Protein AF-A0AAE2QZ49-F1 (afdb_monomer_lite)

Secondary structure (DSSP, 8-state):
------------SSHHHHHHHHHHTT--SSEEEEEPPPTTPPP--EEE-SSPPPHHHHHHHHT-TTEEEEPPPPTT---------TTSTTSSHHHH--

Radius of gyration: 16.89 Å; chains: 1; bounding box: 47×38×40 Å

Sequence (98 aa):
MVAHFHPPKSLPADPLGQRLHEIFGRNLWDFIEAPASAPGQKPKWRTITDYPLRPRILWQRWQDLTTLIGVRFDGLTTYALIDIDAESPYCNVEAIAQ

pLDDT: mean 82.38, std 14.08, range [39.06, 95.88]

Structure (mmCIF, N/CA/C/O backbone):
data_AF-A0AAE2QZ49-F1
#
_entry.id   AF-A0AAE2QZ49-F1
#
loop_
_atom_site.group_PDB
_atom_site.id
_atom_site.type_symbol
_atom_site.label_atom_id
_atom_site.label_alt_id
_atom_site.label_comp_id
_atom_site.label_asym_id
_atom_site.label_entity_id
_atom_site.label_seq_id
_atom_site.pdbx_PDB_ins_code
_atom_site.Cartn_x
_atom_site.Cartn_y
_atom_site.Cartn_z
_atom_site.occupancy
_atom_site.B_iso_or_equiv
_atom_site.auth_seq_id
_atom_site.auth_comp_id
_atom_site.auth_asym_id
_atom_site.auth_atom_id
_atom_site.pdbx_PDB_model_num
ATOM 1 N N . MET A 1 1 ? 30.572 -4.198 -19.766 1.00 41.09 1 MET A N 1
ATOM 2 C CA . MET A 1 1 ? 29.566 -3.686 -18.810 1.00 41.09 1 MET A CA 1
ATOM 3 C C . MET A 1 1 ? 28.380 -3.220 -19.641 1.00 41.09 1 MET A C 1
ATOM 5 O O . MET A 1 1 ? 28.525 -2.252 -20.372 1.00 41.09 1 MET A O 1
ATOM 9 N N . VAL A 1 2 ? 27.285 -3.980 -19.678 1.00 39.06 2 VAL A N 1
ATOM 10 C CA . VAL A 1 2 ? 26.115 -3.628 -20.500 1.00 39.06 2 VAL A CA 1
ATOM 11 C C . VAL A 1 2 ? 25.229 -2.731 -19.645 1.00 39.06 2 VAL A C 1
ATOM 13 O O . VAL A 1 2 ? 24.748 -3.162 -18.600 1.00 39.06 2 VAL A O 1
ATOM 16 N N . ALA A 1 3 ? 25.059 -1.470 -20.038 1.00 45.44 3 ALA A N 1
ATOM 17 C CA . ALA A 1 3 ? 24.086 -0.597 -19.399 1.00 45.44 3 ALA A CA 1
ATOM 18 C C . ALA A 1 3 ? 22.687 -1.133 -19.732 1.00 45.44 3 ALA A C 1
ATOM 20 O O . ALA A 1 3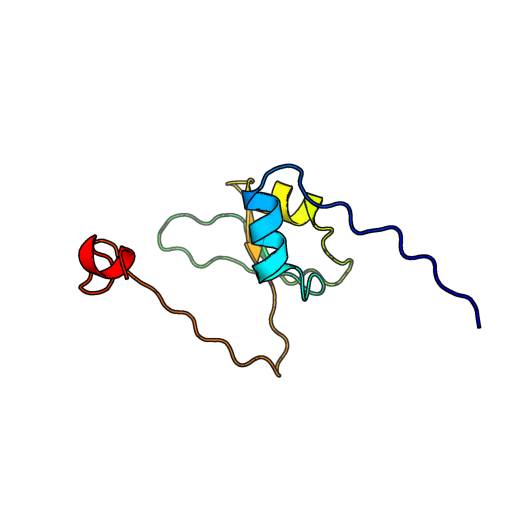 ? 22.215 -1.003 -20.861 1.00 45.44 3 ALA A O 1
ATOM 21 N N . HIS A 1 4 ? 22.037 -1.784 -18.768 1.00 48.12 4 HIS A N 1
ATOM 22 C CA . HIS A 1 4 ? 20.633 -2.152 -18.894 1.00 48.12 4 HIS A CA 1
ATOM 23 C C . HIS A 1 4 ? 19.809 -0.865 -18.947 1.00 48.12 4 HIS A C 1
ATOM 25 O O . HIS A 1 4 ? 19.591 -0.219 -17.919 1.00 48.12 4 HIS A O 1
ATOM 31 N N . PHE A 1 5 ? 19.377 -0.484 -20.150 1.00 43.84 5 PHE A N 1
ATOM 32 C CA . PHE A 1 5 ? 18.448 0.617 -20.363 1.00 43.84 5 PHE A CA 1
ATOM 33 C C . PHE A 1 5 ? 17.142 0.276 -19.641 1.00 43.84 5 PHE A C 1
ATOM 35 O O . PHE A 1 5 ? 16.340 -0.519 -20.126 1.00 43.84 5 PHE A O 1
ATOM 42 N N . HIS A 1 6 ? 16.954 0.826 -18.444 1.00 51.94 6 HIS A N 1
ATOM 43 C CA . HIS A 1 6 ? 15.666 0.781 -17.775 1.00 51.94 6 HIS A CA 1
ATOM 44 C C . HIS A 1 6 ? 14.839 1.912 -18.381 1.00 51.94 6 HIS A C 1
ATOM 46 O O . HIS A 1 6 ? 15.171 3.077 -18.145 1.00 51.94 6 HIS A O 1
ATOM 52 N N . PRO A 1 7 ? 13.804 1.617 -19.188 1.00 54.66 7 PRO A N 1
ATOM 53 C CA . PRO A 1 7 ? 12.918 2.667 -19.656 1.00 54.66 7 PRO A CA 1
ATOM 54 C C . PRO A 1 7 ? 12.364 3.421 -18.437 1.00 54.66 7 PRO A C 1
ATOM 56 O O . PRO A 1 7 ? 12.105 2.796 -17.399 1.00 54.66 7 PRO A O 1
ATOM 59 N N . PRO A 1 8 ? 12.202 4.751 -18.530 1.00 62.50 8 PRO A N 1
ATOM 60 C CA . PRO A 1 8 ? 11.696 5.545 -17.421 1.00 62.50 8 PRO A CA 1
ATOM 61 C C . PRO A 1 8 ? 10.373 4.956 -16.929 1.00 62.50 8 PRO A C 1
ATOM 63 O O . PRO A 1 8 ? 9.490 4.618 -17.723 1.00 62.50 8 PRO A O 1
ATOM 66 N N . LYS A 1 9 ? 10.246 4.798 -15.605 1.00 69.94 9 LYS A N 1
ATOM 67 C CA . LYS A 1 9 ? 9.018 4.298 -14.983 1.00 69.94 9 LYS A CA 1
ATOM 68 C C . LYS A 1 9 ? 7.874 5.230 -15.374 1.00 69.94 9 LYS A C 1
ATOM 70 O O . LYS A 1 9 ? 7.816 6.373 -14.933 1.00 69.94 9 LYS A O 1
ATOM 75 N N . SER A 1 10 ? 6.958 4.740 -16.204 1.00 84.75 10 SER A N 1
ATOM 76 C CA . SER A 1 10 ? 5.784 5.505 -16.602 1.00 84.75 10 SER A CA 1
ATOM 77 C C . SER A 1 10 ? 4.869 5.683 -15.388 1.00 84.75 10 SER A C 1
ATOM 79 O O . SER A 1 10 ? 4.268 4.707 -14.926 1.00 84.75 10 SER A O 1
ATOM 81 N N . LEU A 1 11 ? 4.773 6.904 -14.872 1.00 89.94 11 LEU A N 1
ATOM 82 C CA . LEU A 1 11 ? 3.886 7.236 -13.761 1.00 89.94 11 LEU A CA 1
ATOM 83 C C . LEU A 1 11 ? 2.419 7.323 -14.225 1.00 89.94 11 LEU A C 1
ATOM 85 O O . LEU A 1 11 ? 2.150 7.413 -15.435 1.00 89.94 11 LEU A O 1
ATOM 89 N N . PRO A 1 12 ? 1.458 7.247 -13.288 1.00 92.69 12 PRO A N 1
ATOM 90 C CA . PRO A 1 12 ? 0.091 7.695 -13.527 1.00 92.69 12 PRO A CA 1
ATOM 91 C C . PRO A 1 12 ? 0.055 9.165 -13.965 1.00 92.69 12 PRO A C 1
ATOM 93 O O . PRO A 1 12 ? 0.873 9.971 -13.526 1.00 92.69 12 PRO A O 1
ATOM 96 N N . ALA A 1 13 ? -0.895 9.521 -14.832 1.00 92.75 13 ALA A N 1
ATOM 97 C CA . ALA A 1 13 ? -1.121 10.922 -15.192 1.00 92.75 13 ALA A CA 1
ATOM 98 C C . ALA A 1 13 ? -1.778 11.707 -14.042 1.00 92.75 13 ALA A C 1
ATOM 100 O O . ALA A 1 13 ? -1.534 12.899 -13.898 1.00 92.75 13 ALA A O 1
ATOM 101 N N . ASP A 1 14 ? -2.578 11.019 -13.224 1.00 95.38 14 ASP A N 1
ATOM 102 C CA . ASP A 1 14 ? -3.271 11.590 -12.073 1.00 95.38 14 ASP A CA 1
ATOM 103 C C . ASP A 1 14 ? -2.275 12.005 -10.968 1.00 95.38 14 ASP A C 1
ATOM 105 O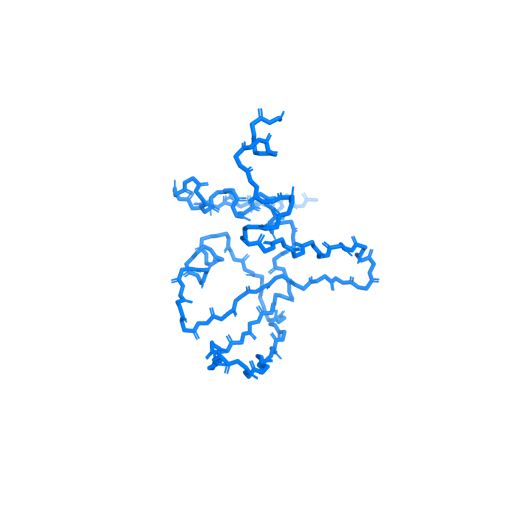 O . ASP A 1 14 ? -1.456 11.167 -10.563 1.00 95.38 14 ASP A O 1
ATOM 109 N N . PRO A 1 15 ? -2.337 13.249 -10.452 1.00 95.00 15 PRO A N 1
ATOM 110 C CA . PRO A 1 15 ? -1.483 13.705 -9.355 1.00 95.00 15 PRO A CA 1
ATOM 111 C C . PRO A 1 15 ? -1.573 12.843 -8.088 1.00 95.00 15 PRO A C 1
ATOM 113 O O . PRO A 1 15 ? -0.555 12.614 -7.435 1.00 95.00 15 PRO A O 1
ATOM 116 N N . LEU A 1 16 ? -2.749 12.303 -7.750 1.00 94.12 16 LEU A N 1
ATOM 117 C CA . LEU A 1 16 ? -2.900 11.384 -6.616 1.00 94.12 16 LEU A CA 1
ATOM 118 C C . LEU A 1 16 ? -2.186 10.062 -6.883 1.00 94.12 16 LEU A C 1
ATOM 120 O O . LEU A 1 16 ? -1.511 9.535 -6.002 1.00 94.12 16 LEU A O 1
ATOM 124 N N . GLY A 1 17 ? -2.263 9.555 -8.113 1.00 93.00 17 GLY A N 1
ATOM 125 C CA . GLY A 1 17 ? -1.523 8.362 -8.519 1.00 93.00 17 GLY A CA 1
ATOM 126 C C . GLY A 1 17 ? -0.005 8.570 -8.489 1.00 93.00 17 GLY A C 1
ATOM 127 O O . GLY A 1 17 ? 0.736 7.666 -8.096 1.00 93.00 17 GLY A O 1
ATOM 128 N N . GLN A 1 18 ? 0.470 9.762 -8.861 1.00 94.38 18 GLN A N 1
ATOM 129 C CA . GLN A 1 18 ? 1.881 10.143 -8.718 1.00 94.38 18 GLN A CA 1
ATOM 130 C C . GLN A 1 18 ? 2.285 10.174 -7.243 1.00 94.38 18 GLN A C 1
ATOM 132 O O . GLN A 1 18 ? 3.266 9.532 -6.868 1.00 94.38 18 GLN A O 1
ATOM 137 N N . ARG A 1 19 ? 1.481 10.816 -6.388 1.00 92.38 19 ARG A N 1
ATOM 138 C CA . ARG A 1 19 ? 1.740 10.897 -4.946 1.00 92.38 19 ARG A CA 1
ATOM 139 C C . ARG A 1 19 ? 1.727 9.529 -4.263 1.00 92.38 19 ARG A C 1
ATOM 141 O O . ARG A 1 19 ? 2.603 9.239 -3.452 1.00 92.38 19 ARG A O 1
ATOM 148 N N . LEU A 1 20 ? 0.787 8.657 -4.625 1.00 89.75 20 LEU A N 1
ATOM 149 C CA . LEU A 1 20 ? 0.738 7.275 -4.146 1.00 89.75 20 LEU A CA 1
ATOM 150 C C . LEU A 1 20 ? 2.037 6.532 -4.491 1.00 89.75 20 LEU A C 1
ATOM 152 O O . LEU A 1 20 ? 2.593 5.816 -3.656 1.00 89.75 20 LEU A O 1
ATOM 156 N N . HIS A 1 21 ? 2.555 6.735 -5.707 1.00 90.12 21 HIS A N 1
ATOM 157 C CA . HIS A 1 21 ? 3.835 6.167 -6.116 1.00 90.12 21 HIS A CA 1
ATOM 158 C C . HIS A 1 21 ? 5.026 6.749 -5.341 1.00 90.12 21 HIS A C 1
ATOM 160 O O . HIS A 1 21 ? 5.948 6.006 -5.025 1.00 90.12 21 HIS A O 1
ATOM 166 N N . GLU A 1 22 ? 5.039 8.033 -4.992 1.00 88.88 22 GLU A N 1
ATOM 167 C CA . GLU A 1 22 ? 6.121 8.606 -4.174 1.00 88.88 22 GLU A CA 1
ATOM 168 C C . GLU A 1 22 ? 6.217 7.950 -2.790 1.00 88.88 22 GLU A C 1
ATOM 170 O O . GLU A 1 22 ? 7.318 7.704 -2.289 1.00 88.88 22 GLU A O 1
ATOM 175 N N . ILE A 1 23 ? 5.065 7.639 -2.189 1.00 85.50 23 ILE A N 1
ATOM 176 C CA . ILE A 1 23 ? 4.972 7.057 -0.846 1.00 85.50 23 ILE A CA 1
ATOM 177 C C . ILE A 1 23 ? 5.303 5.559 -0.882 1.00 85.50 23 ILE A C 1
ATOM 179 O O . ILE A 1 23 ? 6.169 5.092 -0.143 1.00 85.50 23 ILE A O 1
ATOM 183 N N . PHE A 1 24 ? 4.651 4.802 -1.770 1.00 85.00 24 PHE A N 1
ATOM 184 C CA . PHE A 1 24 ? 4.695 3.333 -1.768 1.00 85.00 24 PHE A CA 1
ATOM 185 C C . PHE A 1 24 ? 5.552 2.727 -2.886 1.00 85.00 24 PHE A C 1
ATOM 187 O O . PHE A 1 24 ? 5.832 1.534 -2.894 1.00 85.00 24 PHE A O 1
ATOM 194 N N . GLY A 1 25 ? 6.016 3.529 -3.842 1.00 84.56 25 GLY A N 1
ATOM 195 C CA . GLY A 1 25 ? 6.713 3.067 -5.044 1.00 84.56 25 GLY A CA 1
ATOM 196 C C . GLY A 1 25 ? 8.174 2.670 -4.861 1.00 84.56 25 GLY A C 1
ATOM 197 O O . GLY A 1 25 ? 8.795 2.224 -5.832 1.00 84.56 25 GLY A O 1
ATOM 198 N N . ARG A 1 26 ? 8.731 2.830 -3.651 1.00 81.44 26 ARG A N 1
ATOM 199 C CA . ARG A 1 26 ? 10.118 2.443 -3.339 1.00 81.44 26 ARG A CA 1
ATOM 200 C C . ARG A 1 26 ? 10.313 0.931 -3.395 1.00 81.44 26 ARG A C 1
ATOM 202 O O . ARG A 1 26 ? 11.321 0.490 -3.937 1.00 81.44 26 ARG A O 1
ATOM 209 N N . ASN A 1 27 ? 9.343 0.162 -2.899 1.00 80.56 27 ASN A N 1
ATOM 210 C CA . ASN A 1 27 ? 9.330 -1.290 -3.022 1.00 80.56 27 ASN A CA 1
ATOM 211 C C . ASN A 1 27 ? 7.990 -1.764 -3.592 1.00 80.56 27 ASN A C 1
ATOM 213 O O . ASN A 1 27 ? 6.955 -1.648 -2.947 1.00 80.56 27 ASN A O 1
ATOM 217 N N . LEU A 1 28 ? 8.035 -2.285 -4.817 1.00 87.69 28 LEU A N 1
ATOM 218 C CA . LEU A 1 28 ? 6.875 -2.818 -5.535 1.00 87.69 28 LEU A CA 1
ATOM 219 C C . LEU A 1 28 ? 6.975 -4.330 -5.773 1.00 87.69 28 LEU A C 1
ATOM 221 O O . LEU A 1 28 ? 6.106 -4.895 -6.436 1.00 87.69 28 LEU A O 1
ATOM 225 N N . TRP A 1 29 ? 8.030 -4.965 -5.262 1.00 88.88 29 TRP A N 1
ATOM 226 C CA . TRP A 1 29 ? 8.130 -6.417 -5.171 1.00 88.88 29 TRP A CA 1
ATOM 227 C C . TRP A 1 29 ? 7.397 -6.916 -3.930 1.00 88.88 29 TRP A C 1
ATOM 229 O O . TRP A 1 29 ? 7.174 -6.155 -2.987 1.00 88.88 29 TRP A O 1
ATOM 239 N N . ASP A 1 30 ? 7.023 -8.193 -3.954 1.00 90.56 30 ASP A N 1
ATOM 240 C CA . ASP A 1 30 ? 6.387 -8.898 -2.840 1.00 90.56 30 ASP A CA 1
ATOM 241 C C . ASP A 1 30 ? 5.152 -8.188 -2.281 1.00 90.56 30 ASP A C 1
ATOM 243 O O . ASP A 1 30 ? 4.855 -8.278 -1.092 1.00 90.56 30 ASP A O 1
ATOM 247 N N . PHE A 1 31 ? 4.425 -7.455 -3.121 1.00 91.69 31 PHE A N 1
ATOM 248 C CA . PHE A 1 31 ? 3.238 -6.730 -2.691 1.00 91.69 31 PHE A CA 1
ATOM 249 C C . PHE A 1 31 ? 2.162 -7.699 -2.186 1.00 91.69 31 PHE A C 1
ATOM 251 O O . PHE A 1 31 ? 2.144 -8.883 -2.534 1.00 91.69 31 PHE A O 1
ATOM 258 N N . ILE A 1 32 ? 1.252 -7.194 -1.359 1.00 92.62 32 ILE A N 1
ATOM 259 C CA . ILE A 1 32 ? 0.153 -7.988 -0.812 1.00 92.62 32 ILE A CA 1
ATOM 260 C C . ILE A 1 32 ? -1.171 -7.561 -1.420 1.00 92.62 32 ILE A C 1
ATOM 262 O O . ILE A 1 32 ? -1.403 -6.386 -1.703 1.00 92.62 32 ILE A O 1
ATOM 266 N N . GLU A 1 33 ? -2.059 -8.527 -1.590 1.00 95.00 33 GLU A N 1
ATOM 267 C CA . GLU A 1 33 ? -3.431 -8.274 -2.003 1.00 95.00 33 GLU A CA 1
ATOM 268 C C . GLU A 1 33 ? -4.405 -9.199 -1.279 1.00 95.00 33 GLU A C 1
ATOM 270 O O . GLU A 1 33 ? -4.035 -10.272 -0.792 1.00 95.00 33 GLU A O 1
ATOM 275 N N . ALA A 1 34 ? -5.657 -8.772 -1.195 1.00 95.88 34 ALA A N 1
ATOM 276 C CA . ALA A 1 34 ? -6.762 -9.565 -0.677 1.00 95.88 34 ALA A CA 1
ATOM 277 C C . ALA A 1 34 ? -8.061 -9.125 -1.362 1.00 95.88 34 ALA A C 1
ATOM 279 O O . ALA A 1 34 ? -8.186 -7.952 -1.704 1.00 95.88 34 ALA A O 1
ATOM 280 N N . PRO A 1 35 ? -9.063 -10.002 -1.517 1.00 95.56 35 PRO A N 1
ATOM 281 C CA . PRO A 1 35 ? -10.417 -9.547 -1.813 1.00 95.56 35 PRO A CA 1
ATOM 282 C C . PRO A 1 35 ? -10.899 -8.577 -0.727 1.00 95.56 35 PRO A C 1
ATOM 284 O O . PRO A 1 35 ? -10.597 -8.776 0.455 1.00 95.56 35 PRO A O 1
ATOM 287 N N . ALA A 1 36 ? -11.660 -7.556 -1.115 1.00 92.62 36 ALA A N 1
ATOM 288 C CA . ALA A 1 36 ? -12.356 -6.703 -0.163 1.00 92.62 36 ALA A CA 1
ATOM 289 C C . ALA A 1 36 ? -13.327 -7.558 0.668 1.00 92.62 36 ALA A C 1
ATOM 291 O O . ALA A 1 36 ? -14.183 -8.264 0.132 1.00 92.62 36 ALA A O 1
ATOM 292 N N . SER A 1 37 ? -13.159 -7.526 1.988 1.00 89.69 37 SER A N 1
ATOM 293 C CA . SER A 1 37 ? -13.991 -8.279 2.925 1.00 89.69 37 SER A CA 1
ATOM 294 C C . SER A 1 37 ? -15.145 -7.421 3.443 1.00 89.69 37 SER A C 1
ATOM 296 O O . SER A 1 37 ? -15.044 -6.197 3.508 1.00 89.69 37 SER A O 1
ATOM 298 N N . ALA A 1 38 ? -16.232 -8.067 3.872 1.00 87.88 38 ALA A N 1
ATOM 299 C CA . ALA A 1 38 ? -17.310 -7.376 4.573 1.00 87.88 38 ALA A CA 1
ATOM 300 C C . ALA A 1 38 ? -16.800 -6.718 5.877 1.00 87.88 38 ALA A C 1
ATOM 302 O O . ALA A 1 38 ? -15.834 -7.214 6.472 1.00 87.88 38 ALA A O 1
ATOM 303 N N . PRO A 1 39 ? -17.458 -5.648 6.365 1.00 86.38 39 PRO A N 1
ATOM 304 C CA . PRO A 1 39 ? -17.111 -5.027 7.640 1.00 86.38 39 PRO A CA 1
ATOM 305 C C . PRO A 1 39 ? -17.007 -6.056 8.776 1.00 86.38 39 PRO A C 1
ATOM 307 O O . PRO A 1 39 ? -17.838 -6.955 8.899 1.00 86.38 39 PRO A O 1
ATOM 310 N N . GLY A 1 40 ? -15.959 -5.941 9.594 1.00 88.62 40 GLY A N 1
ATOM 311 C CA . GLY A 1 40 ? -15.687 -6.863 10.704 1.00 88.62 40 GLY A CA 1
ATOM 312 C C . GLY A 1 40 ? -14.998 -8.177 10.314 1.00 88.62 40 GLY A C 1
ATOM 313 O O . GLY A 1 40 ? -14.628 -8.951 11.198 1.00 88.62 40 GLY A O 1
ATOM 314 N N . GLN A 1 41 ? -14.767 -8.441 9.025 1.00 92.69 41 GLN A N 1
ATOM 315 C CA . GLN A 1 41 ? -14.005 -9.608 8.580 1.00 92.69 41 GLN A CA 1
ATOM 316 C C . GLN A 1 41 ? -12.546 -9.258 8.285 1.00 92.69 41 GLN A C 1
ATOM 318 O O . GLN A 1 41 ? -12.237 -8.266 7.627 1.00 92.69 41 GLN A O 1
ATOM 323 N N . LYS A 1 42 ? -11.629 -10.124 8.730 1.00 90.62 42 LYS A N 1
ATOM 324 C CA . LYS A 1 42 ? -10.202 -9.975 8.430 1.00 90.62 42 LYS A CA 1
ATOM 325 C C . LYS A 1 42 ? -9.937 -10.274 6.946 1.00 90.62 42 LYS A C 1
ATOM 327 O O . LYS A 1 42 ? -10.400 -11.310 6.456 1.00 90.62 42 LYS A O 1
ATOM 332 N N . PRO A 1 43 ? -9.176 -9.429 6.231 1.00 93.12 43 PRO A N 1
ATOM 333 C CA . PRO A 1 43 ? -8.761 -9.728 4.867 1.00 93.12 43 PRO A CA 1
ATOM 334 C C . PRO A 1 43 ? -7.881 -10.977 4.799 1.00 93.12 43 PRO A C 1
ATOM 336 O O . PRO A 1 43 ? -7.022 -11.202 5.656 1.00 93.12 43 PRO A O 1
ATOM 339 N N . LYS A 1 44 ? -8.074 -11.785 3.755 1.00 94.31 44 LYS A N 1
ATOM 340 C CA . LYS A 1 44 ? -7.233 -12.955 3.467 1.00 94.31 44 LYS A CA 1
ATOM 341 C C . LYS A 1 44 ? -6.060 -12.541 2.583 1.00 94.31 44 LYS A C 1
ATOM 343 O O . LYS A 1 44 ? -6.088 -12.758 1.374 1.00 94.31 44 LYS A O 1
ATOM 348 N N . TRP A 1 45 ? -5.065 -11.908 3.197 1.00 94.31 45 TRP A N 1
ATOM 349 C CA . TRP A 1 45 ? -3.872 -11.430 2.502 1.00 94.31 45 TRP A CA 1
ATOM 350 C C . TRP A 1 45 ? -3.076 -12.569 1.869 1.00 94.31 45 TRP A C 1
ATOM 352 O O . TRP A 1 45 ? -2.820 -13.594 2.502 1.00 94.31 45 TRP A O 1
ATOM 362 N N . ARG A 1 46 ? -2.630 -12.345 0.636 1.00 94.94 46 ARG A N 1
ATOM 363 C CA . ARG A 1 46 ? -1.605 -13.144 -0.036 1.00 94.94 46 ARG A CA 1
ATOM 364 C C . ARG A 1 46 ? -0.473 -12.247 -0.509 1.00 94.94 46 ARG A C 1
ATOM 366 O O . ARG A 1 46 ? -0.717 -11.114 -0.915 1.00 94.94 46 ARG A O 1
ATOM 373 N N . THR A 1 47 ? 0.743 -12.775 -0.482 1.00 94.25 47 THR A N 1
ATOM 374 C CA . THR A 1 47 ? 1.923 -12.122 -1.057 1.00 94.25 47 THR A CA 1
ATOM 375 C C . THR A 1 47 ? 2.058 -12.530 -2.515 1.00 94.25 47 THR A C 1
ATOM 377 O O . THR A 1 47 ? 1.982 -13.718 -2.827 1.00 94.25 47 THR A O 1
ATOM 380 N N . ILE A 1 48 ? 2.278 -11.561 -3.397 1.00 94.12 48 ILE A N 1
ATOM 381 C CA . ILE A 1 48 ? 2.546 -11.785 -4.815 1.00 94.12 48 ILE A CA 1
ATOM 382 C C . ILE A 1 48 ? 4.029 -11.540 -5.075 1.00 94.12 48 ILE A C 1
ATOM 384 O O . ILE A 1 48 ? 4.504 -10.410 -4.996 1.00 94.12 48 ILE A O 1
ATOM 388 N N . THR A 1 49 ? 4.750 -12.612 -5.392 1.00 93.00 49 THR A N 1
ATOM 389 C CA . THR A 1 49 ? 6.211 -12.607 -5.582 1.00 93.00 49 THR A CA 1
ATOM 390 C C . THR A 1 49 ? 6.621 -12.764 -7.047 1.00 93.00 49 THR A C 1
ATOM 392 O O . THR A 1 49 ? 7.773 -12.535 -7.401 1.00 93.00 49 THR A O 1
ATOM 395 N N . ASP A 1 50 ? 5.683 -13.154 -7.915 1.00 94.00 50 ASP A N 1
ATOM 396 C CA . ASP A 1 50 ? 5.967 -13.552 -9.301 1.00 94.00 50 ASP A CA 1
ATOM 397 C C . ASP A 1 50 ? 6.389 -12.377 -10.197 1.00 94.00 50 ASP A C 1
ATOM 399 O O . ASP A 1 50 ? 6.996 -12.570 -11.252 1.00 94.00 50 ASP A O 1
ATOM 403 N N . TYR A 1 51 ? 6.041 -11.147 -9.809 1.00 90.81 51 TYR A N 1
ATOM 404 C CA . TYR A 1 51 ? 6.351 -9.932 -10.556 1.00 90.81 51 TYR A CA 1
ATOM 405 C C . TYR A 1 51 ? 6.273 -8.682 -9.667 1.00 90.81 51 TYR A C 1
ATOM 407 O O . TYR A 1 51 ? 5.493 -8.646 -8.713 1.00 90.81 51 TYR A O 1
ATOM 415 N N . PRO A 1 52 ? 7.001 -7.603 -10.013 1.00 89.19 52 PRO A N 1
ATOM 416 C CA . PRO A 1 52 ? 6.840 -6.320 -9.352 1.00 89.19 52 PRO A CA 1
ATOM 417 C C . PRO A 1 52 ? 5.625 -5.570 -9.903 1.00 89.19 52 PRO A C 1
ATOM 419 O O . PRO A 1 52 ? 5.344 -5.598 -11.108 1.00 89.19 52 PRO A O 1
ATOM 422 N N . LEU A 1 53 ? 4.954 -4.791 -9.056 1.00 90.00 53 LEU A N 1
ATOM 423 C CA . LEU A 1 53 ? 3.963 -3.826 -9.525 1.00 90.00 53 LEU A CA 1
ATOM 424 C C . LEU A 1 53 ? 4.625 -2.741 -10.380 1.00 90.00 53 LEU A C 1
ATOM 426 O O . LEU A 1 53 ? 5.672 -2.183 -10.053 1.00 90.00 53 LEU A O 1
ATOM 430 N N . ARG A 1 54 ? 3.959 -2.382 -11.479 1.00 90.38 54 ARG A N 1
ATOM 431 C CA . ARG A 1 54 ? 4.271 -1.156 -12.224 1.00 90.38 54 ARG A CA 1
ATOM 432 C C . ARG A 1 54 ? 3.482 0.009 -11.621 1.00 90.38 54 ARG A C 1
ATOM 434 O O . ARG A 1 54 ? 2.336 -0.211 -11.235 1.00 90.38 54 ARG A O 1
ATOM 441 N N . PRO A 1 55 ? 4.002 1.251 -11.621 1.00 90.75 55 PRO A N 1
ATOM 442 C CA . PRO A 1 55 ? 3.316 2.397 -11.006 1.00 90.75 55 PRO A CA 1
ATOM 443 C C . PRO A 1 55 ? 1.873 2.598 -11.489 1.00 90.75 55 PRO A C 1
ATOM 445 O O . PRO A 1 55 ? 0.973 2.828 -10.689 1.00 90.75 55 PRO A O 1
ATOM 448 N N . ARG A 1 56 ? 1.625 2.434 -12.794 1.00 91.50 56 ARG A N 1
ATOM 449 C CA . ARG A 1 56 ? 0.269 2.517 -13.365 1.00 91.50 56 ARG A CA 1
ATOM 450 C C . ARG A 1 56 ? -0.656 1.395 -12.905 1.00 91.50 56 ARG A C 1
ATOM 452 O O . ARG A 1 56 ? -1.840 1.636 -12.728 1.00 91.50 56 ARG A O 1
ATOM 459 N N . ILE A 1 57 ? -0.120 0.193 -12.705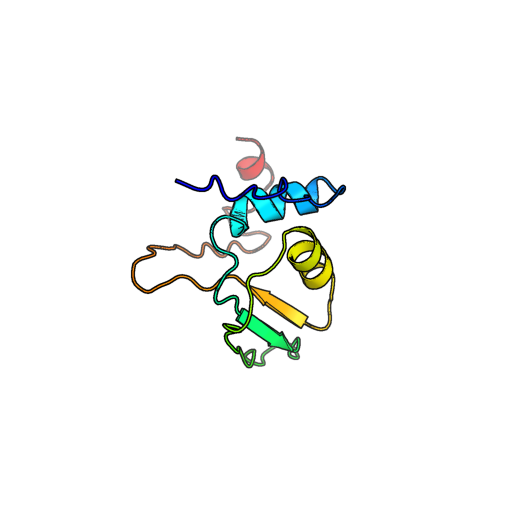 1.00 90.94 57 ILE A N 1
ATOM 460 C CA . ILE A 1 57 ? -0.900 -0.958 -12.238 1.00 90.94 57 ILE A CA 1
ATOM 461 C C . ILE A 1 57 ? -1.198 -0.829 -10.746 1.00 90.94 57 ILE A C 1
ATOM 463 O O . ILE A 1 57 ? -2.313 -1.131 -10.340 1.00 90.94 57 ILE A O 1
ATOM 467 N N . LEU A 1 58 ? -0.251 -0.321 -9.947 1.00 91.50 58 LEU A N 1
ATOM 468 C CA . LEU A 1 58 ? -0.515 0.060 -8.557 1.00 91.50 58 LEU A CA 1
ATOM 469 C C . LEU A 1 58 ? -1.685 1.046 -8.493 1.00 91.50 58 LEU A C 1
ATOM 471 O O . LEU A 1 58 ? -2.636 0.804 -7.762 1.00 91.50 58 LEU A O 1
ATOM 475 N N . TRP A 1 59 ? -1.640 2.114 -9.293 1.00 93.81 59 TRP A N 1
ATOM 476 C CA . TRP A 1 59 ? -2.715 3.103 -9.335 1.00 93.81 59 TRP A CA 1
ATOM 477 C C . TRP A 1 59 ? -4.055 2.502 -9.760 1.00 93.81 59 TRP A C 1
ATOM 479 O O . TRP A 1 59 ? -5.056 2.703 -9.084 1.00 93.81 59 TRP A O 1
ATOM 489 N N . GLN A 1 60 ? -4.065 1.704 -10.829 1.00 93.12 60 GLN A N 1
ATOM 490 C CA . GLN A 1 60 ? -5.276 1.035 -11.300 1.00 93.12 60 GLN A CA 1
ATOM 491 C C . GLN A 1 60 ? -5.880 0.112 -10.233 1.00 93.12 60 GLN A C 1
ATOM 493 O O . GLN A 1 60 ? -7.088 0.121 -10.034 1.00 93.12 60 GLN A O 1
ATOM 498 N N . ARG A 1 61 ? -5.054 -0.681 -9.540 1.00 92.50 61 ARG A N 1
ATOM 499 C CA . ARG A 1 61 ? -5.525 -1.591 -8.487 1.00 92.50 61 ARG A CA 1
ATOM 500 C C . ARG A 1 61 ? -5.957 -0.856 -7.226 1.00 92.50 61 ARG A C 1
ATOM 502 O O . ARG A 1 61 ? -6.880 -1.303 -6.569 1.00 92.50 61 ARG A O 1
ATOM 509 N N . TRP A 1 62 ? -5.329 0.269 -6.901 1.00 92.00 62 TRP A N 1
ATOM 510 C CA . TRP A 1 62 ? -5.742 1.100 -5.770 1.00 92.00 62 TRP A CA 1
ATOM 511 C C . TRP A 1 62 ? -7.155 1.679 -5.956 1.00 92.00 62 TRP A C 1
ATOM 513 O O . TRP A 1 62 ? -7.862 1.895 -4.980 1.00 92.00 62 TRP A O 1
ATOM 523 N N . GLN A 1 63 ? -7.586 1.889 -7.203 1.00 94.12 63 GLN A N 1
ATOM 524 C CA . GLN A 1 63 ? -8.948 2.325 -7.528 1.00 94.12 63 GLN A CA 1
ATOM 525 C C . GLN A 1 63 ? -9.984 1.188 -7.532 1.00 94.12 63 GLN A C 1
ATOM 527 O O . GLN A 1 63 ? -11.184 1.460 -7.572 1.00 94.12 63 GLN A O 1
ATOM 532 N N . ASP A 1 64 ? -9.550 -0.074 -7.534 1.00 95.00 64 ASP A N 1
ATOM 533 C CA . ASP A 1 64 ? -10.453 -1.222 -7.554 1.00 95.00 64 ASP A CA 1
ATOM 534 C C . ASP A 1 64 ? -11.033 -1.469 -6.158 1.00 95.00 64 ASP A C 1
ATOM 536 O O . ASP A 1 64 ? -10.367 -1.981 -5.263 1.00 95.00 64 ASP A O 1
ATOM 540 N N . LEU A 1 65 ? -12.316 -1.157 -5.987 1.00 93.19 65 LEU A N 1
ATOM 541 C CA . LEU A 1 65 ? -13.026 -1.330 -4.719 1.00 93.19 65 LEU A CA 1
ATOM 542 C C . LEU A 1 65 ? -13.233 -2.800 -4.319 1.00 93.19 65 LEU A C 1
ATOM 544 O O . LEU A 1 65 ? -13.634 -3.076 -3.189 1.00 93.19 65 LEU A O 1
ATOM 548 N N . THR A 1 66 ? -12.997 -3.750 -5.227 1.00 94.88 66 THR A N 1
ATOM 549 C CA . THR A 1 66 ? -13.163 -5.187 -4.958 1.00 94.88 66 THR A CA 1
ATOM 550 C C . THR A 1 66 ? -11.895 -5.846 -4.422 1.00 94.88 66 THR A C 1
ATOM 552 O O . THR A 1 66 ? -11.960 -6.960 -3.893 1.00 94.88 66 THR A O 1
ATOM 555 N N . THR A 1 67 ? -10.757 -5.152 -4.497 1.00 93.31 67 THR A N 1
ATOM 556 C CA . THR A 1 67 ? -9.444 -5.682 -4.133 1.00 93.31 67 THR A CA 1
ATOM 557 C C . THR A 1 67 ? -8.725 -4.719 -3.198 1.00 93.31 67 THR A C 1
ATOM 559 O O . THR A 1 67 ? -8.521 -3.551 -3.501 1.00 93.31 67 THR A O 1
ATOM 562 N N . LEU A 1 68 ? -8.260 -5.225 -2.064 1.00 93.81 68 LEU A N 1
ATOM 563 C CA . LEU A 1 68 ? -7.304 -4.525 -1.221 1.00 93.81 68 LEU A CA 1
ATOM 564 C C . LEU A 1 68 ? -5.896 -4.760 -1.760 1.00 93.81 68 LEU A C 1
ATOM 566 O O . LEU A 1 68 ? -5.521 -5.893 -2.064 1.00 93.81 68 LEU A O 1
ATOM 570 N N . ILE A 1 69 ? -5.103 -3.697 -1.821 1.00 93.38 69 ILE A N 1
ATOM 571 C CA . ILE A 1 69 ? -3.701 -3.735 -2.229 1.00 93.38 69 ILE A CA 1
ATOM 572 C C . ILE A 1 69 ? -2.833 -3.066 -1.169 1.00 93.38 69 ILE A C 1
ATOM 574 O O . ILE A 1 69 ? -3.207 -2.046 -0.594 1.00 93.38 69 ILE A O 1
ATOM 578 N N . GLY A 1 70 ? -1.661 -3.635 -0.915 1.00 88.56 70 GLY A N 1
ATOM 579 C CA . GLY A 1 70 ? -0.693 -3.089 0.022 1.00 88.56 70 GLY A CA 1
ATOM 580 C C . GLY A 1 70 ? 0.735 -3.406 -0.389 1.00 88.56 70 GLY A C 1
ATOM 581 O O . GLY A 1 70 ? 0.996 -4.275 -1.222 1.00 88.56 70 GLY A O 1
ATOM 582 N N . VAL A 1 71 ? 1.679 -2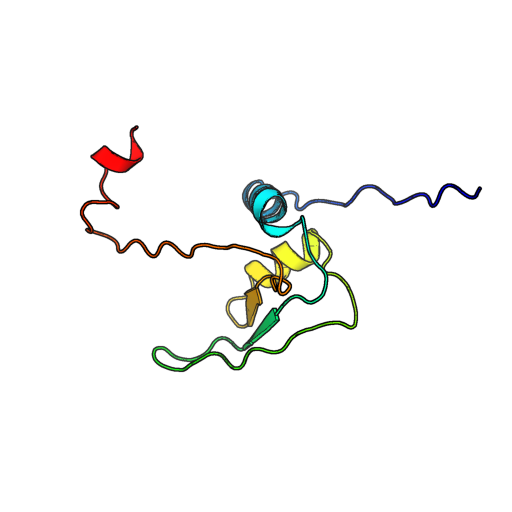.700 0.221 1.00 84.19 71 VAL A N 1
ATOM 583 C CA . VAL A 1 71 ? 3.101 -3.034 0.122 1.00 84.19 71 VAL A CA 1
ATOM 584 C C . VAL A 1 71 ? 3.481 -3.953 1.270 1.00 84.19 71 VAL A C 1
ATOM 586 O O . VAL A 1 71 ? 3.000 -3.791 2.393 1.00 84.19 71 VAL A O 1
ATOM 589 N N . ARG A 1 72 ? 4.355 -4.920 0.998 1.00 82.06 72 ARG A N 1
ATOM 590 C CA . ARG A 1 72 ? 4.952 -5.732 2.050 1.00 82.06 72 ARG A CA 1
ATOM 591 C C . ARG A 1 72 ? 6.287 -5.137 2.430 1.00 82.06 72 ARG A C 1
ATOM 593 O O . ARG A 1 72 ? 7.173 -4.940 1.601 1.00 82.06 72 ARG A O 1
ATOM 600 N N . PHE A 1 73 ? 6.419 -4.881 3.713 1.00 72.19 73 PHE A N 1
ATOM 601 C CA . PHE A 1 73 ? 7.692 -4.551 4.302 1.00 72.19 73 PHE A CA 1
ATOM 602 C C . PHE A 1 73 ? 8.470 -5.840 4.570 1.00 72.19 73 PHE A C 1
ATOM 604 O O . PHE A 1 73 ? 7.909 -6.813 5.077 1.00 72.19 73 PHE A O 1
ATOM 611 N N . ASP A 1 74 ? 9.749 -5.859 4.200 1.00 67.44 74 ASP A N 1
ATOM 612 C CA . ASP A 1 74 ? 10.645 -6.947 4.589 1.00 67.44 74 ASP A CA 1
ATOM 613 C C . ASP A 1 74 ? 11.016 -6.814 6.080 1.00 67.44 74 ASP A C 1
ATOM 615 O O . ASP A 1 74 ? 10.777 -5.769 6.696 1.00 67.44 74 ASP A O 1
ATOM 619 N N . GLY A 1 75 ? 11.623 -7.847 6.666 1.00 69.50 75 GLY A N 1
ATOM 620 C CA . GLY A 1 75 ? 11.892 -7.961 8.107 1.00 69.50 75 GLY A CA 1
ATOM 621 C C . GLY A 1 75 ? 12.783 -6.869 8.715 1.00 69.50 75 GLY A C 1
ATOM 622 O O . GLY A 1 75 ? 12.909 -6.802 9.933 1.00 69.50 75 GLY A O 1
ATOM 623 N N . LEU A 1 76 ? 13.386 -6.008 7.891 1.00 72.00 76 LEU A N 1
ATOM 624 C CA . LEU A 1 76 ? 14.242 -4.893 8.313 1.00 72.00 76 LEU A CA 1
ATOM 625 C C . LEU A 1 76 ? 13.542 -3.526 8.284 1.00 72.00 76 LEU A C 1
ATOM 627 O O . LEU A 1 76 ? 14.185 -2.506 8.524 1.00 72.00 76 LEU A O 1
ATOM 631 N N . THR A 1 77 ? 12.244 -3.470 7.979 1.00 68.44 77 THR A N 1
ATOM 632 C CA . THR A 1 77 ? 11.530 -2.190 7.949 1.00 68.44 77 THR A CA 1
ATOM 633 C C . THR A 1 77 ? 10.907 -1.877 9.302 1.00 68.44 77 THR A C 1
ATOM 635 O O . THR A 1 77 ? 9.945 -2.519 9.722 1.00 68.44 77 THR A O 1
ATOM 638 N N . THR A 1 78 ? 11.395 -0.824 9.950 1.00 63.16 78 THR A N 1
ATOM 639 C CA . THR A 1 78 ? 10.673 -0.186 11.051 1.00 63.16 78 THR A CA 1
ATOM 640 C C . THR A 1 78 ? 9.570 0.683 10.458 1.00 63.16 78 THR A C 1
ATOM 642 O O . THR A 1 78 ? 9.859 1.686 9.806 1.00 63.16 78 THR A O 1
ATOM 645 N N . TYR A 1 79 ? 8.311 0.306 10.668 1.00 70.38 79 TYR A N 1
ATOM 646 C CA . TYR A 1 79 ? 7.161 1.141 10.323 1.00 70.38 79 TYR A CA 1
ATOM 647 C C . TYR A 1 79 ? 6.331 1.441 11.572 1.00 70.38 79 TYR A C 1
ATOM 649 O O . TYR A 1 79 ? 6.323 0.664 12.527 1.00 70.38 79 TYR A O 1
ATOM 657 N N . ALA A 1 80 ? 5.630 2.570 11.546 1.00 70.69 80 ALA A N 1
ATOM 658 C CA . ALA A 1 80 ? 4.580 2.899 12.497 1.00 70.69 80 ALA A CA 1
ATOM 659 C C . ALA A 1 80 ? 3.276 3.076 11.717 1.00 70.69 80 ALA A C 1
ATOM 661 O O . ALA A 1 80 ? 3.262 3.730 10.673 1.00 70.69 80 ALA A O 1
ATOM 662 N N . LEU A 1 81 ? 2.196 2.476 12.213 1.00 73.38 81 LEU A N 1
ATOM 663 C CA . LEU A 1 81 ? 0.844 2.780 11.764 1.00 73.38 81 LEU A CA 1
ATOM 664 C C . LEU A 1 81 ? 0.259 3.790 12.751 1.00 73.38 81 LEU A C 1
ATOM 666 O O . LEU A 1 81 ? 0.185 3.500 13.943 1.00 73.38 81 LEU A O 1
ATOM 670 N N . ILE A 1 82 ? -0.119 4.964 12.253 1.00 79.12 82 ILE A N 1
ATOM 671 C CA . ILE A 1 82 ? -0.855 5.962 13.026 1.00 79.12 82 ILE A CA 1
ATOM 672 C C . ILE A 1 82 ? -2.287 5.917 12.508 1.00 79.12 82 ILE A C 1
ATOM 674 O O . ILE A 1 82 ? -2.536 6.284 11.361 1.00 79.12 82 ILE A O 1
ATOM 678 N N . ASP A 1 83 ? -3.190 5.413 13.339 1.00 77.69 83 ASP A N 1
ATOM 679 C CA . ASP A 1 83 ? -4.625 5.456 13.088 1.00 77.69 83 ASP A CA 1
ATOM 680 C C . ASP A 1 83 ? -5.174 6.730 13.735 1.00 77.69 83 ASP A C 1
A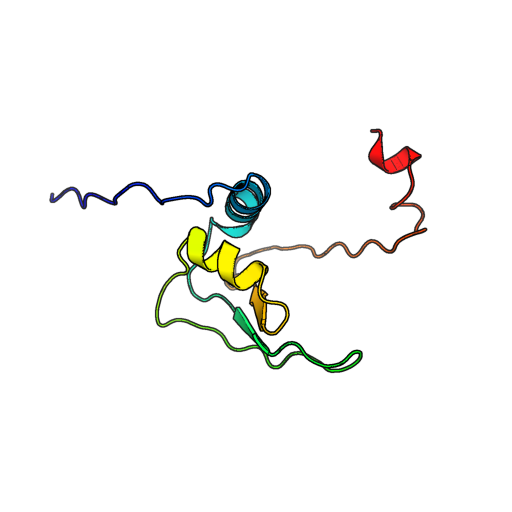TOM 682 O O . ASP A 1 83 ? -4.917 6.979 14.916 1.00 77.69 83 ASP A O 1
ATOM 686 N N . ILE A 1 84 ? -5.831 7.580 12.947 1.00 81.31 84 ILE A N 1
ATOM 687 C CA . ILE A 1 84 ? -6.401 8.840 13.431 1.00 81.31 84 ILE A CA 1
ATOM 688 C C . ILE A 1 84 ? -7.878 8.855 13.064 1.00 81.31 84 ILE A C 1
ATOM 690 O O . ILE A 1 84 ? -8.239 9.025 11.899 1.00 81.31 84 ILE A O 1
ATOM 694 N N . ASP A 1 85 ? -8.722 8.726 14.080 1.00 80.44 85 ASP A N 1
ATOM 695 C CA . ASP A 1 85 ? -10.165 8.803 13.917 1.00 80.44 85 ASP A CA 1
ATOM 696 C C . ASP A 1 85 ? -10.618 10.238 13.627 1.00 80.44 85 ASP A C 1
ATOM 698 O O . ASP A 1 85 ? -10.077 11.211 14.173 1.00 80.44 85 ASP A O 1
ATOM 702 N N . ALA A 1 86 ? -11.666 10.361 12.812 1.00 72.88 86 ALA A N 1
ATOM 703 C CA . ALA A 1 86 ? -12.412 11.606 12.679 1.00 72.88 86 ALA A CA 1
ATOM 704 C C . ALA A 1 86 ? -12.935 12.049 14.057 1.00 72.88 86 ALA A C 1
ATOM 706 O O . ALA A 1 86 ? -13.327 11.215 14.869 1.00 72.88 86 ALA A O 1
ATOM 707 N N . GLU A 1 87 ? -12.919 13.359 14.319 1.00 74.19 87 GLU A N 1
ATOM 708 C CA . GLU A 1 87 ? -13.297 13.967 15.611 1.00 74.19 87 GLU A CA 1
ATOM 709 C C . GLU A 1 87 ? -12.346 13.668 16.787 1.00 74.19 87 GLU A C 1
ATOM 711 O O . GLU A 1 87 ? -12.565 14.152 17.900 1.00 74.19 87 GLU A O 1
ATOM 716 N N . SER A 1 88 ? -11.245 12.940 16.569 1.00 80.69 88 SER A N 1
ATOM 717 C CA . SER A 1 88 ? -10.184 12.838 17.574 1.00 80.69 88 SER A CA 1
ATOM 718 C C . SER A 1 88 ? -9.500 14.200 17.809 1.00 80.69 88 SER A C 1
ATOM 720 O O . SER A 1 88 ? -9.494 15.061 16.921 1.00 80.69 88 SER A O 1
ATOM 722 N N . PRO A 1 89 ? -8.826 14.411 18.959 1.00 81.62 89 PRO A N 1
ATOM 723 C CA . PRO A 1 89 ? -8.055 15.635 19.217 1.00 81.62 89 PRO A CA 1
ATOM 724 C C . PRO A 1 89 ? -6.945 15.927 18.193 1.00 81.62 89 PRO A C 1
ATOM 726 O O . PRO A 1 89 ? -6.403 17.031 18.183 1.00 81.62 89 PRO A O 1
ATOM 729 N N . TYR A 1 90 ? -6.608 14.950 17.346 1.00 78.06 90 TYR A N 1
ATOM 730 C CA . TYR A 1 90 ? -5.578 15.038 16.313 1.00 78.06 90 TYR A CA 1
ATOM 731 C C . TYR A 1 90 ? -6.157 15.118 14.884 1.00 78.06 90 TYR A C 1
ATOM 733 O O . TYR A 1 90 ? -5.392 15.269 13.935 1.00 78.06 90 TYR A O 1
ATOM 741 N N . CYS A 1 91 ? -7.486 15.050 14.715 1.00 78.31 91 CYS A N 1
ATOM 742 C CA . CYS A 1 91 ? -8.192 15.201 13.435 1.00 78.31 91 CYS A CA 1
ATOM 743 C C . CYS A 1 91 ? -9.232 16.332 13.513 1.00 78.31 91 CYS A C 1
ATOM 745 O O . CYS A 1 91 ? -10.439 16.107 13.419 1.00 78.31 91 CYS A O 1
ATOM 747 N N . ASN A 1 92 ? -8.755 17.563 13.714 1.00 75.81 92 ASN A N 1
ATOM 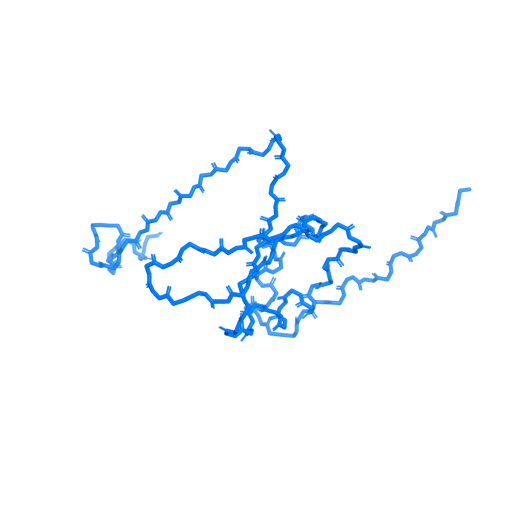748 C CA . ASN A 1 92 ? -9.564 18.785 13.707 1.00 75.81 92 ASN A CA 1
ATOM 749 C C . ASN A 1 92 ? -8.936 19.863 12.810 1.00 75.81 92 ASN A C 1
ATOM 751 O O . ASN A 1 92 ? -7.796 19.736 12.358 1.00 75.81 92 ASN A O 1
ATOM 755 N N . VAL A 1 93 ? -9.710 20.911 12.519 1.00 74.19 93 VAL A N 1
ATOM 756 C CA . VAL A 1 93 ? -9.324 21.978 11.582 1.00 74.19 93 VAL A CA 1
ATOM 757 C C . VAL A 1 93 ? -8.077 22.718 12.073 1.00 74.19 93 VAL A C 1
ATOM 759 O O . VAL A 1 93 ? -7.217 23.075 11.270 1.00 74.19 93 VAL A O 1
ATOM 762 N N . GLU A 1 94 ? -7.940 22.896 13.385 1.00 75.62 94 GLU A N 1
ATOM 763 C CA . GLU A 1 94 ? -6.801 23.559 14.019 1.00 75.62 94 GLU A CA 1
ATOM 764 C C . GLU A 1 94 ? -5.495 22.762 13.864 1.00 75.62 94 GLU A C 1
ATOM 766 O O . GLU A 1 94 ? -4.437 23.360 13.676 1.00 75.62 94 GLU A O 1
ATOM 771 N N . ALA A 1 95 ? -5.560 21.427 13.906 1.00 67.25 95 ALA A N 1
ATOM 772 C CA . ALA A 1 95 ? -4.409 20.536 13.747 1.00 67.25 95 ALA A CA 1
ATOM 773 C C . ALA A 1 95 ? -3.935 20.398 12.288 1.00 67.25 95 ALA A C 1
ATOM 775 O O . ALA A 1 95 ? -2.767 20.105 12.052 1.00 67.25 95 ALA A O 1
ATOM 776 N N . ILE A 1 96 ? -4.821 20.608 11.309 1.00 63.81 96 ILE A N 1
ATOM 777 C CA . ILE A 1 96 ? -4.507 20.502 9.870 1.00 63.81 96 ILE A CA 1
ATOM 778 C C . ILE A 1 96 ? -3.865 21.793 9.324 1.00 63.81 96 ILE A C 1
ATOM 780 O O . ILE A 1 96 ? -3.188 21.759 8.299 1.00 63.81 96 ILE A O 1
ATOM 784 N N . ALA A 1 97 ? -4.076 22.933 9.988 1.00 59.44 97 ALA A N 1
ATOM 785 C CA . ALA A 1 97 ? -3.625 24.250 9.532 1.00 59.44 97 ALA A CA 1
ATOM 786 C C . ALA A 1 97 ? -2.192 24.642 9.966 1.00 59.44 97 ALA A C 1
ATOM 788 O O . ALA A 1 97 ? -1.771 25.765 9.676 1.00 59.44 97 ALA A O 1
ATOM 789 N N . GLN A 1 98 ? -1.469 23.759 10.666 1.00 51.31 98 GLN A N 1
ATOM 790 C CA . GLN A 1 98 ? -0.074 23.949 11.103 1.00 51.31 98 GLN A CA 1
ATOM 791 C C . GLN A 1 98 ? 0.919 23.318 10.125 1.00 51.31 98 GLN A C 1
ATOM 793 O O . GLN A 1 98 ? 1.997 23.925 9.934 1.00 51.31 98 GLN A O 1
#

Foldseek 3Di:
DDPPPDDPQDFDPDPVLVVVCVVAVPFQAQKWKFFDDDPPDDTPIDTDHPDGDRSVNVVVQVPDPGMDIGGDDDPPDDDDDDDDDDPPPCHDPVNVVD